Protein AF-A0A662J718-F1 (afdb_monomer)

pLDDT: mean 97.5, std 1.95, range [87.31, 98.75]

Secondary structure (DSSP, 8-state):
-EEEESS----TTHHHHHHHTT--EEEEETTS--TTEEE---

Foldseek 3Di:
DEAEDAEPPQPPCNVVVCVVVVHPAYAYDVVPDDPRNPHYPD

Structure (mmCIF, N/CA/C/O backbone):
data_AF-A0A662J718-F1
#
_entry.id   AF-A0A662J718-F1
#
loop_
_atom_site.group_PDB
_atom_site.id
_atom_site.type_symbol
_atom_site.label_atom_id
_atom_site.label_alt_id
_atom_site.label_comp_id
_atom_site.label_asym_id
_atom_site.label_entity_id
_atom_site.label_seq_id
_atom_site.pdbx_PDB_ins_code
_atom_site.Cartn_x
_atom_site.Cartn_y
_atom_site.Cartn_z
_atom_site.occupancy
_atom_site.B_iso_or_equiv
_atom_site.auth_seq_id
_atom_site.auth_comp_id
_atom_site.auth_asym_id
_atom_site.auth_atom_id
_atom_site.pdbx_PDB_model_num
ATOM 1 N N . MET A 1 1 ? -10.448 -4.138 -0.009 1.00 87.31 1 MET A N 1
ATOM 2 C CA . MET A 1 1 ? -10.138 -3.198 -1.114 1.00 87.31 1 MET A CA 1
ATOM 3 C C . MET A 1 1 ? -8.627 -3.064 -1.271 1.00 87.31 1 MET A C 1
ATOM 5 O O . MET A 1 1 ? -7.932 -3.019 -0.261 1.00 87.31 1 MET A O 1
ATOM 9 N N . VAL A 1 2 ? -8.121 -2.989 -2.507 1.00 97.94 2 VAL A N 1
ATOM 10 C CA . VAL A 1 2 ? -6.682 -2.837 -2.804 1.00 97.94 2 VAL A CA 1
ATOM 11 C C . VAL A 1 2 ? -6.405 -1.429 -3.322 1.00 97.94 2 VAL A C 1
ATOM 13 O O . VAL A 1 2 ? -7.129 -0.947 -4.192 1.00 97.94 2 VAL A O 1
ATOM 16 N N . ALA A 1 3 ? -5.351 -0.792 -2.817 1.00 98.38 3 ALA A N 1
ATOM 17 C CA . ALA A 1 3 ? -4.805 0.438 -3.379 1.00 98.38 3 ALA A CA 1
ATOM 18 C C . ALA A 1 3 ? -3.420 0.152 -3.966 1.00 98.38 3 ALA A C 1
ATOM 20 O O . ALA A 1 3 ? -2.547 -0.357 -3.265 1.00 98.38 3 ALA A O 1
ATOM 21 N N . ALA A 1 4 ? -3.222 0.481 -5.242 1.00 98.31 4 ALA A N 1
ATOM 22 C CA . ALA A 1 4 ? -1.953 0.284 -5.935 1.00 98.31 4 ALA A CA 1
ATOM 23 C C . ALA A 1 4 ? -1.370 1.619 -6.416 1.00 98.31 4 ALA A C 1
ATOM 25 O O . ALA A 1 4 ? -2.117 2.509 -6.826 1.00 98.31 4 ALA A O 1
ATOM 26 N N . CYS A 1 5 ? -0.046 1.764 -6.378 1.00 98.31 5 CYS A N 1
ATOM 27 C CA . CYS A 1 5 ? 0.646 2.949 -6.884 1.00 98.31 5 CYS A CA 1
ATOM 28 C C . CYS A 1 5 ? 2.030 2.602 -7.443 1.00 98.31 5 CYS A C 1
ATOM 30 O O . CYS A 1 5 ? 2.666 1.646 -7.008 1.00 98.31 5 CYS A O 1
ATOM 32 N N . THR A 1 6 ? 2.515 3.399 -8.398 1.00 98.50 6 THR A N 1
ATOM 33 C CA . THR A 1 6 ? 3.877 3.226 -8.922 1.00 98.50 6 THR A CA 1
ATOM 34 C C . THR A 1 6 ? 4.909 3.635 -7.875 1.00 98.50 6 THR A C 1
ATOM 36 O O . THR A 1 6 ? 5.788 2.847 -7.567 1.00 98.50 6 THR A O 1
ATOM 39 N N . HIS A 1 7 ? 4.762 4.813 -7.267 1.00 98.31 7 HIS A N 1
ATOM 40 C CA . HIS A 1 7 ? 5.751 5.381 -6.348 1.00 98.31 7 HIS A CA 1
ATOM 41 C C . HIS A 1 7 ? 5.193 5.412 -4.915 1.00 98.31 7 HIS A C 1
ATOM 43 O O . HIS A 1 7 ? 4.469 6.355 -4.572 1.00 98.31 7 HIS A O 1
ATOM 49 N N . PRO A 1 8 ? 5.483 4.410 -4.066 1.00 97.88 8 PRO A N 1
ATOM 50 C CA . PRO A 1 8 ? 4.963 4.344 -2.700 1.00 97.88 8 PRO A CA 1
ATOM 51 C C . PRO A 1 8 ? 5.700 5.299 -1.744 1.00 97.88 8 PRO A C 1
ATOM 53 O O . PRO A 1 8 ? 6.333 4.876 -0.784 1.00 97.88 8 PRO A O 1
ATOM 56 N N . ILE A 1 9 ? 5.583 6.613 -1.975 1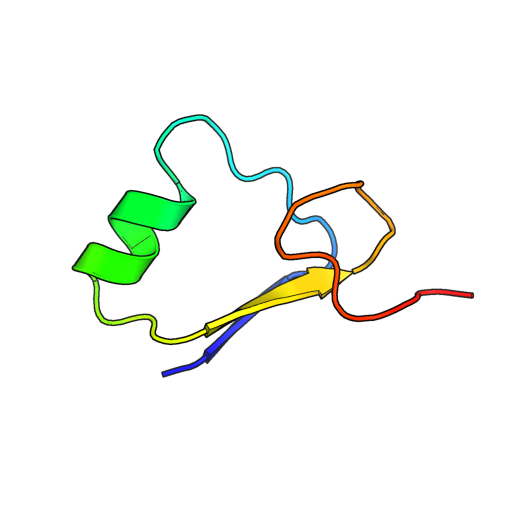.00 98.19 9 ILE A N 1
ATOM 57 C CA . ILE A 1 9 ? 6.211 7.645 -1.127 1.00 98.19 9 ILE A CA 1
ATOM 58 C C . ILE A 1 9 ? 5.704 7.574 0.319 1.00 98.19 9 ILE A C 1
ATOM 60 O O . ILE A 1 9 ? 6.469 7.823 1.243 1.00 98.19 9 ILE A O 1
ATOM 64 N N . LEU A 1 10 ? 4.409 7.273 0.496 1.00 97.06 10 LEU A N 1
ATOM 65 C CA . LEU A 1 10 ? 3.738 7.086 1.788 1.00 97.06 10 LE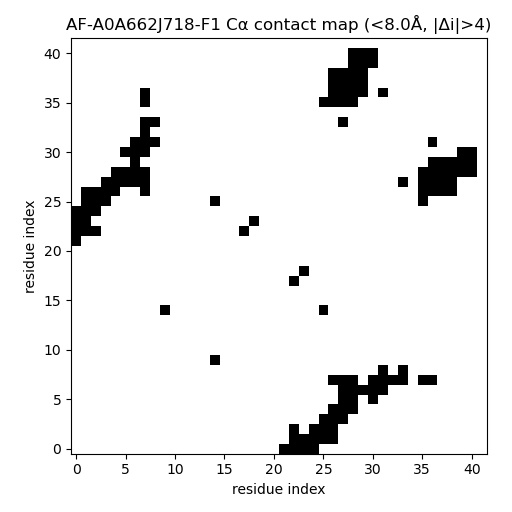U A CA 1
ATOM 66 C C . LEU A 1 10 ? 4.215 8.062 2.881 1.00 97.06 10 LEU A C 1
ATOM 68 O O . LEU A 1 10 ? 4.768 7.648 3.898 1.00 97.06 10 LEU A O 1
ATOM 72 N N . SER A 1 11 ? 3.976 9.368 2.691 1.00 96.88 11 SER A N 1
ATOM 73 C CA . SER A 1 11 ? 4.284 10.380 3.715 1.00 96.88 11 SER A CA 1
ATOM 74 C C . SER A 1 11 ? 3.759 9.964 5.098 1.00 96.88 11 SER A C 1
ATOM 76 O O . SER A 1 11 ? 2.737 9.274 5.159 1.00 96.88 11 SER A O 1
ATOM 78 N N . PRO A 1 12 ? 4.386 10.401 6.206 1.00 97.75 12 PRO A N 1
ATOM 79 C CA . PRO A 1 12 ? 4.037 9.942 7.551 1.00 97.75 12 PRO A CA 1
ATOM 80 C C . PRO A 1 12 ? 2.520 9.879 7.809 1.00 97.75 12 PRO A C 1
ATOM 82 O O . PRO A 1 12 ? 1.786 10.836 7.549 1.00 97.75 12 PRO A O 1
ATOM 85 N N . GLY A 1 13 ? 2.041 8.713 8.256 1.00 97.31 13 GLY A N 1
ATOM 86 C CA . GLY A 1 13 ? 0.620 8.436 8.506 1.00 97.31 13 GLY A CA 1
ATOM 87 C C . GLY A 1 13 ? -0.250 8.208 7.258 1.00 97.31 13 GLY A C 1
ATOM 88 O O . GLY A 1 13 ? -1.467 8.087 7.376 1.00 97.31 13 GLY A O 1
ATOM 89 N N . ALA A 1 14 ? 0.300 8.179 6.039 1.00 98.12 14 ALA A N 1
ATOM 90 C CA . ALA A 1 14 ? -0.471 7.878 4.827 1.00 98.12 14 ALA A CA 1
ATOM 91 C C . ALA A 1 14 ? -1.047 6.455 4.851 1.00 98.12 14 ALA A C 1
ATOM 93 O O . ALA A 1 14 ? -2.249 6.292 4.660 1.00 98.12 14 ALA A O 1
ATOM 94 N N . GLU A 1 15 ? -0.221 5.446 5.143 1.00 97.56 15 GLU A N 1
ATOM 95 C CA . GLU A 1 15 ? -0.664 4.047 5.172 1.00 97.56 15 GLU A CA 1
ATOM 96 C C . GLU A 1 15 ? -1.758 3.813 6.227 1.00 97.56 15 GLU A C 1
ATOM 98 O O . GLU A 1 15 ? -2.776 3.188 5.943 1.00 97.56 15 GLU A O 1
ATOM 103 N N . GLU A 1 16 ? -1.607 4.386 7.424 1.00 97.94 16 GLU A N 1
ATOM 104 C CA . GLU A 1 16 ? -2.605 4.291 8.496 1.00 97.94 16 GLU A CA 1
ATOM 105 C C . GLU A 1 16 ? -3.952 4.905 8.091 1.00 97.94 16 GLU A C 1
ATOM 107 O O . GLU A 1 16 ? -5.009 4.306 8.311 1.00 97.94 16 GLU A O 1
ATOM 112 N N . ARG A 1 17 ? -3.931 6.073 7.437 1.00 98.44 17 ARG A N 1
ATOM 113 C CA . ARG A 1 17 ? -5.144 6.712 6.906 1.00 98.44 17 ARG A CA 1
ATOM 114 C C . ARG A 1 17 ? -5.811 5.858 5.832 1.00 98.44 17 ARG A C 1
ATOM 116 O O . ARG A 1 17 ? -7.033 5.752 5.826 1.00 98.44 17 ARG A O 1
ATOM 123 N N . MET A 1 18 ? -5.030 5.224 4.956 1.00 97.94 18 MET A N 1
ATOM 124 C CA . MET A 1 18 ? -5.558 4.298 3.949 1.00 97.94 18 MET A CA 1
ATOM 125 C C . MET A 1 18 ? -6.232 3.091 4.612 1.00 97.94 18 MET A C 1
ATOM 127 O O . MET A 1 18 ? -7.363 2.756 4.260 1.00 97.94 18 MET A O 1
ATOM 131 N N . ARG A 1 19 ? -5.588 2.482 5.615 1.00 97.19 19 ARG A N 1
ATOM 132 C CA . ARG A 1 19 ? -6.163 1.367 6.385 1.00 97.19 19 ARG A CA 1
ATOM 133 C C . ARG A 1 19 ? -7.451 1.773 7.099 1.00 97.19 19 ARG A C 1
ATOM 135 O O . ARG A 1 19 ? -8.448 1.063 7.013 1.00 97.19 19 ARG A O 1
ATOM 142 N N . SER A 1 20 ? -7.466 2.957 7.710 1.00 98.31 20 SER A N 1
ATOM 143 C CA . SER A 1 20 ? -8.651 3.528 8.370 1.00 98.31 20 SER A CA 1
ATOM 144 C C . SER A 1 20 ? -9.804 3.808 7.397 1.00 98.31 20 SER A C 1
ATOM 146 O O . SER A 1 20 ? -10.965 3.764 7.790 1.00 98.31 20 SER A O 1
ATOM 148 N N . ALA A 1 21 ? -9.499 4.054 6.120 1.00 98.19 21 ALA A N 1
ATOM 149 C CA . ALA A 1 21 ? -10.480 4.219 5.049 1.00 98.19 21 ALA A CA 1
ATOM 150 C C . ALA A 1 21 ? -10.980 2.886 4.449 1.00 98.19 21 ALA A C 1
ATOM 152 O O . ALA A 1 21 ? -11.785 2.902 3.520 1.00 98.19 21 ALA A O 1
ATOM 153 N N . GLY A 1 22 ? -10.520 1.735 4.957 1.00 98.25 22 GLY A N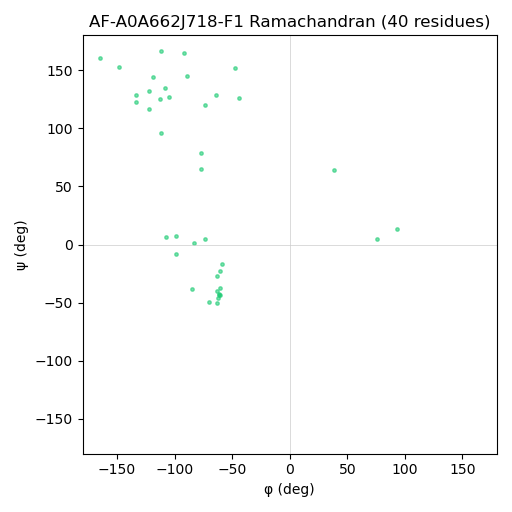 1
ATOM 154 C CA . GLY A 1 22 ? -10.941 0.408 4.494 1.00 98.25 22 GLY A CA 1
ATOM 155 C C . GLY A 1 22 ? -10.059 -0.208 3.404 1.00 98.25 22 GLY A C 1
ATOM 156 O O . GLY A 1 22 ? -10.448 -1.202 2.783 1.00 98.25 22 GLY A O 1
ATOM 157 N N . VAL A 1 23 ? -8.869 0.349 3.151 1.00 98.38 23 VAL A N 1
ATOM 158 C CA . VAL A 1 23 ? -7.868 -0.307 2.300 1.00 98.38 23 VAL A CA 1
ATOM 159 C C . VAL A 1 23 ? -7.243 -1.468 3.073 1.00 98.38 23 VAL A C 1
ATOM 161 O O . VAL A 1 23 ? -6.626 -1.284 4.118 1.00 98.38 23 VAL A O 1
ATOM 164 N N . GLU A 1 24 ? -7.384 -2.677 2.539 1.00 98.12 24 GLU A N 1
ATOM 165 C CA . GLU A 1 24 ? -6.869 -3.904 3.159 1.00 98.12 24 GLU A CA 1
ATOM 166 C C . GLU A 1 24 ? -5.404 -4.133 2.782 1.00 98.12 24 GLU A C 1
ATOM 168 O O . GLU A 1 24 ? -4.593 -4.554 3.609 1.00 98.12 24 GLU A O 1
ATOM 173 N N . ILE A 1 25 ? -5.065 -3.826 1.526 1.00 97.62 25 ILE A N 1
ATOM 174 C CA . ILE A 1 25 ? -3.747 -4.067 0.943 1.00 97.62 25 ILE A CA 1
ATOM 175 C C . ILE A 1 25 ? -3.299 -2.813 0.198 1.00 97.62 25 ILE A C 1
ATOM 177 O O . ILE A 1 25 ? -4.020 -2.294 -0.658 1.00 97.62 25 ILE A O 1
ATOM 181 N N . VAL A 1 26 ? -2.090 -2.358 0.514 1.00 98.25 26 VAL A N 1
ATOM 182 C CA . VAL A 1 26 ? -1.374 -1.333 -0.244 1.00 98.25 26 VAL A CA 1
ATOM 183 C C . VAL A 1 26 ? -0.274 -2.034 -1.032 1.00 98.25 26 VAL A C 1
ATOM 185 O O . VAL A 1 26 ? 0.499 -2.795 -0.454 1.00 98.25 26 VAL A O 1
ATOM 188 N N . VAL A 1 27 ? -0.231 -1.806 -2.343 1.00 98.50 27 VAL A N 1
ATOM 189 C CA . VAL A 1 27 ? 0.755 -2.39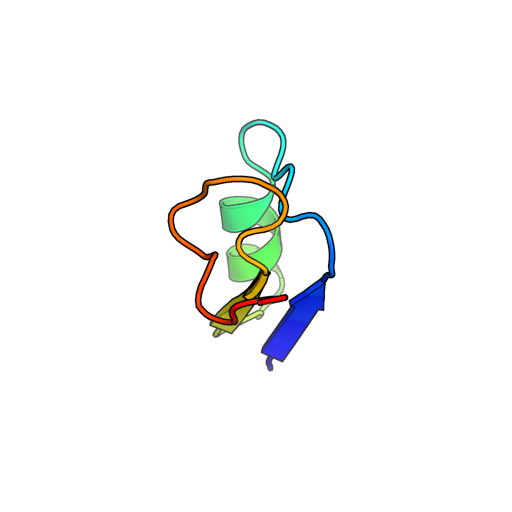7 -3.254 1.00 98.50 27 VAL A CA 1
ATOM 190 C C . VAL A 1 27 ? 1.508 -1.274 -3.963 1.00 98.50 27 VAL A C 1
ATOM 192 O O . VAL A 1 27 ? 0.925 -0.474 -4.693 1.00 98.50 27 VAL A O 1
ATOM 195 N N . GLY A 1 28 ? 2.807 -1.197 -3.729 1.00 98.44 28 GLY A N 1
ATOM 196 C CA . GLY A 1 28 ? 3.740 -0.306 -4.402 1.00 98.44 28 GLY A CA 1
ATOM 197 C C . GLY A 1 28 ? 4.708 -1.076 -5.290 1.00 98.44 28 GLY A C 1
ATOM 198 O O . GLY A 1 28 ? 4.837 -2.299 -5.172 1.00 98.44 28 GLY A O 1
ATOM 199 N N . THR A 1 29 ? 5.407 -0.347 -6.158 1.00 98.75 29 THR A N 1
ATOM 200 C CA . THR A 1 29 ? 6.590 -0.895 -6.827 1.00 98.75 29 THR A CA 1
ATOM 201 C C . THR A 1 29 ? 7.868 -0.597 -6.049 1.00 98.75 29 THR A C 1
ATOM 203 O O . THR A 1 29 ? 7.882 0.296 -5.205 1.00 98.75 29 THR A O 1
ATOM 206 N N . ASP A 1 30 ? 8.954 -1.287 -6.379 1.00 98.38 30 ASP A N 1
ATOM 207 C CA . ASP A 1 30 ? 10.310 -1.033 -5.874 1.00 98.38 30 ASP A CA 1
ATOM 208 C C . ASP A 1 30 ? 10.995 0.218 -6.464 1.00 98.38 30 ASP A C 1
ATOM 210 O O . ASP A 1 30 ? 12.131 0.518 -6.104 1.00 98.38 30 ASP A O 1
ATOM 214 N N . SER A 1 31 ? 10.306 1.019 -7.294 1.00 98.19 31 SER A N 1
ATOM 215 C CA . SER A 1 31 ? 10.820 2.333 -7.738 1.00 98.19 31 SER A CA 1
ATOM 216 C C . SER A 1 31 ? 11.072 3.310 -6.579 1.00 98.19 31 SER A C 1
ATOM 218 O O . SER A 1 31 ? 11.866 4.243 -6.710 1.00 98.19 31 SER A O 1
ATOM 220 N N . VAL A 1 32 ? 10.405 3.091 -5.440 1.00 97.88 32 VAL A N 1
ATOM 221 C CA . VAL A 1 32 ? 10.711 3.698 -4.142 1.00 97.88 32 VAL A CA 1
ATOM 222 C C . VAL A 1 32 ? 10.683 2.579 -3.104 1.00 97.88 32 VAL A C 1
ATOM 224 O O . VAL A 1 32 ? 9.671 1.894 -2.971 1.00 97.88 32 VAL A O 1
ATOM 227 N N . GLU A 1 33 ? 11.783 2.382 -2.377 1.00 96.56 33 GLU A N 1
ATOM 228 C CA . GLU A 1 33 ? 11.886 1.347 -1.339 1.00 96.5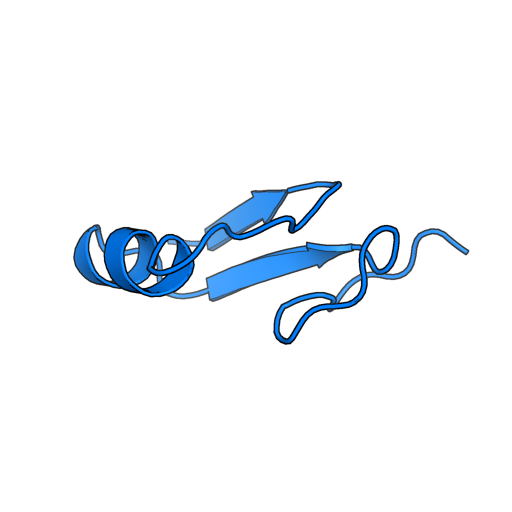6 33 GLU A CA 1
ATOM 229 C C . GLU A 1 33 ? 10.904 1.623 -0.189 1.00 96.56 33 GLU A C 1
ATOM 231 O O . GLU A 1 33 ? 10.854 2.734 0.347 1.00 96.56 33 GLU A O 1
ATOM 236 N N . SER A 1 34 ? 10.104 0.620 0.177 1.00 96.69 34 SER A N 1
ATOM 237 C CA . SER A 1 34 ? 9.044 0.740 1.179 1.00 96.69 34 SER A CA 1
ATOM 238 C C . SER A 1 34 ? 8.558 -0.634 1.640 1.00 96.69 34 SER A C 1
ATOM 240 O O . SER A 1 34 ? 8.674 -1.629 0.928 1.00 96.69 34 SER A O 1
ATOM 242 N N . SER A 1 35 ? 7.906 -0.689 2.803 1.00 96.06 35 SER A N 1
ATOM 243 C CA . SER A 1 35 ? 7.254 -1.903 3.324 1.00 96.06 35 SER A CA 1
ATOM 244 C C . SER A 1 35 ? 6.175 -2.472 2.393 1.00 96.06 35 SER A C 1
ATOM 246 O O . SER A 1 35 ? 5.769 -3.622 2.555 1.00 96.06 35 SER A O 1
ATOM 248 N N . VAL A 1 36 ? 5.695 -1.673 1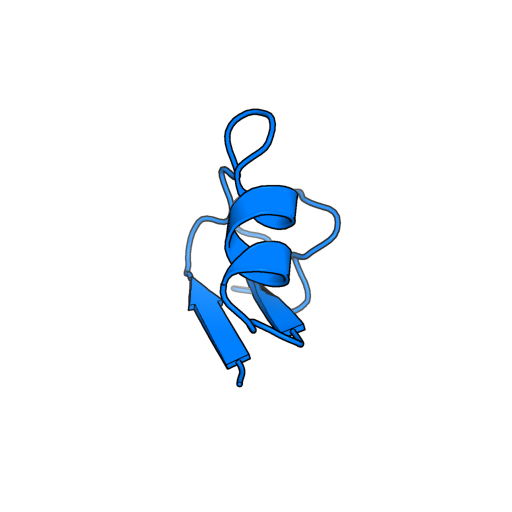.437 1.00 97.75 36 VAL A N 1
ATOM 249 C CA . VAL A 1 36 ? 4.650 -2.044 0.475 1.00 97.75 36 VAL A CA 1
ATOM 250 C C . VAL A 1 36 ? 5.182 -2.271 -0.943 1.00 97.75 36 VAL A C 1
ATOM 252 O O . VAL A 1 36 ? 4.378 -2.457 -1.856 1.00 97.75 36 VAL A O 1
ATOM 255 N N . SER A 1 37 ? 6.497 -2.243 -1.163 1.00 98.25 37 SER A N 1
ATOM 256 C CA . SER A 1 37 ? 7.117 -2.438 -2.481 1.00 98.25 37 SER A CA 1
ATOM 257 C C . SER A 1 37 ? 7.130 -3.921 -2.860 1.00 98.25 37 SER A C 1
ATOM 259 O O . SER A 1 37 ? 8.119 -4.627 -2.704 1.00 98.25 37 SER A O 1
ATOM 261 N N . LEU A 1 38 ? 5.974 -4.414 -3.311 1.00 98.38 38 LEU A N 1
ATOM 262 C CA . LEU A 1 38 ? 5.713 -5.837 -3.573 1.00 98.38 38 LEU A CA 1
ATOM 263 C C . LEU A 1 38 ? 5.843 -6.216 -5.055 1.00 98.38 38 LEU A C 1
ATOM 265 O O . LEU A 1 38 ? 5.746 -7.392 -5.403 1.00 98.38 38 LEU A O 1
ATOM 269 N N . VAL A 1 39 ? 6.009 -5.227 -5.931 1.00 98.44 39 VAL A N 1
ATOM 270 C CA . VAL A 1 39 ? 6.120 -5.402 -7.383 1.00 98.44 39 VAL A CA 1
ATOM 271 C C . VAL A 1 39 ? 7.447 -4.817 -7.846 1.00 98.44 39 VAL A C 1
ATOM 273 O O . VAL A 1 39 ? 7.769 -3.687 -7.496 1.00 98.44 39 VAL A O 1
ATOM 276 N N . THR A 1 40 ? 8.199 -5.557 -8.656 1.00 97.56 40 THR A N 1
ATOM 277 C CA . THR A 1 40 ? 9.430 -5.034 -9.261 1.00 97.56 40 THR A CA 1
ATOM 278 C C . THR A 1 40 ? 9.160 -4.346 -10.598 1.00 97.56 40 THR A C 1
ATOM 280 O O . THR A 1 40 ? 8.272 -4.777 -11.337 1.00 97.56 40 THR A O 1
ATOM 283 N N . VAL A 1 41 ? 9.906 -3.278 -10.905 1.00 97.12 41 VAL A N 1
ATOM 284 C CA . VAL A 1 41 ? 9.929 -2.635 -12.238 1.00 97.12 41 VAL A CA 1
ATOM 285 C C . VAL A 1 41 ? 11.116 -3.064 -13.115 1.00 97.12 41 VAL A C 1
ATOM 287 O O . VAL A 1 41 ? 11.324 -2.456 -14.167 1.00 97.12 41 VAL A O 1
ATOM 290 N N . ALA A 1 42 ? 11.897 -4.062 -12.676 1.00 91.69 42 ALA A N 1
ATOM 291 C CA . ALA A 1 42 ? 13.010 -4.651 -13.429 1.00 91.69 42 ALA A CA 1
ATOM 292 C C . ALA A 1 42 ? 12.578 -5.364 -14.723 1.00 91.69 42 ALA A C 1
ATOM 294 O O . ALA A 1 42 ? 11.443 -5.894 -14.779 1.0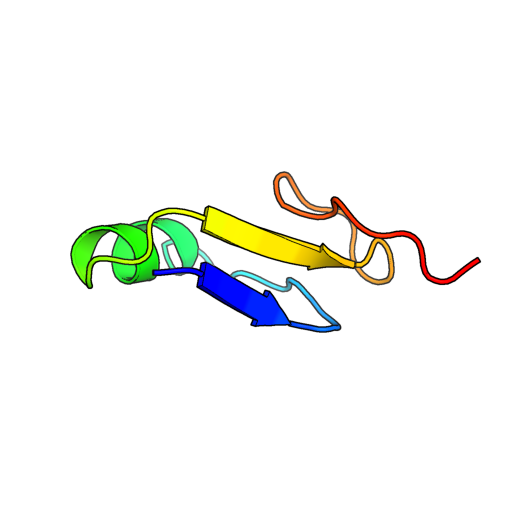0 91.69 42 ALA A O 1
#

Mean predicted aligned error: 1.8 Å

Nearest PDB structures (foldseek):
  1u9y-assembly1_A  TM=9.874E-01  e=8.925E-03  Methanocaldococcus jannaschii
  3lrt-assembly1_B  TM=9.703E-01  e=3.910E-01  Thermoplasma volcanium
  7pn0-assembly1_A  TM=6.709E-01  e=2.413E+00  Thermus thermophilus
  2yk4-assembly1_A  TM=4.451E-01  e=4.859E+00  Neisseria meningitidis serogroup B

Sequence (42 aa):
M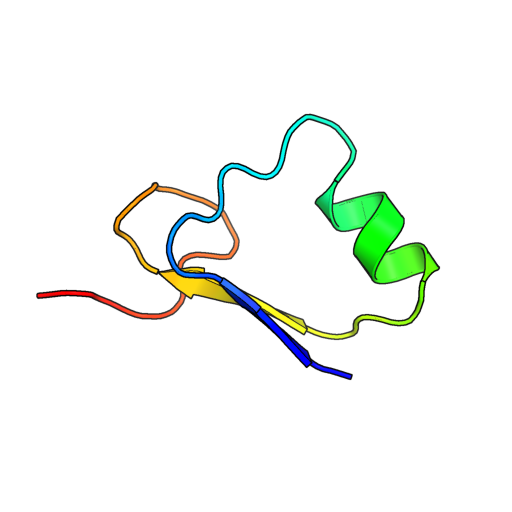VAACTHPILSPGAEERMRSAGVEIVVGTDSVESSVSLVTVA

Solvent-accessible surface area (backbone atoms only — not comparable to full-atom values): 2542 Å² total; per-residue (Å²): 87,78,47,76,45,66,66,44,74,65,56,92,67,42,63,60,52,42,44,75,72,56,38,75,42,66,41,13,18,51,84,30,83,47,102,38,40,79,37,79,85,125

Radius of gyration: 9.9 Å; Cα contacts (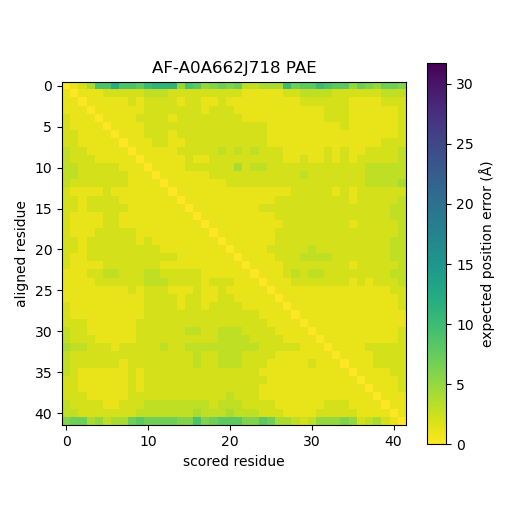8 Å, |Δi|>4): 66; chains: 1; bounding box: 24×16×22 Å